Protein AF-A0A7C2FBC3-F1 (afdb_monomer)

Structure (mmCIF, N/CA/C/O backbone):
data_AF-A0A7C2FBC3-F1
#
_entry.id   AF-A0A7C2FBC3-F1
#
loop_
_atom_site.group_PDB
_atom_site.id
_atom_site.type_symbol
_atom_site.label_atom_id
_atom_site.label_alt_id
_atom_site.label_comp_id
_atom_site.label_asym_id
_atom_site.label_entity_id
_atom_site.label_seq_id
_atom_site.pdbx_PDB_ins_code
_atom_site.Cartn_x
_atom_site.Cartn_y
_atom_site.Cartn_z
_atom_site.occupancy
_atom_site.B_iso_or_equiv
_atom_site.auth_seq_id
_atom_site.auth_comp_id
_atom_site.auth_asym_id
_atom_site.auth_atom_id
_atom_site.pdbx_PDB_model_num
ATOM 1 N N . MET A 1 1 ? -33.059 -35.010 40.006 1.00 45.66 1 MET A N 1
ATOM 2 C CA . MET A 1 1 ? -32.446 -33.858 40.704 1.00 45.66 1 MET A CA 1
ATOM 3 C C . MET A 1 1 ? -31.627 -33.055 39.707 1.00 45.66 1 MET A C 1
ATOM 5 O O . MET A 1 1 ? -30.577 -33.524 39.312 1.00 45.66 1 MET A O 1
ATOM 9 N N . ASN A 1 2 ? -32.159 -31.925 39.235 1.00 52.06 2 ASN A N 1
ATOM 10 C CA . ASN A 1 2 ? -31.423 -30.750 38.743 1.00 52.06 2 ASN A CA 1
ATOM 11 C C . ASN A 1 2 ? -32.477 -29.772 38.224 1.00 52.06 2 ASN A C 1
ATOM 13 O O . ASN A 1 2 ? -32.883 -29.813 37.065 1.00 52.06 2 ASN A O 1
ATOM 17 N N . ARG A 1 3 ? -33.010 -28.943 39.128 1.00 59.97 3 ARG A N 1
ATOM 18 C CA . ARG A 1 3 ? -33.843 -27.816 38.713 1.00 59.97 3 ARG A CA 1
ATOM 19 C C 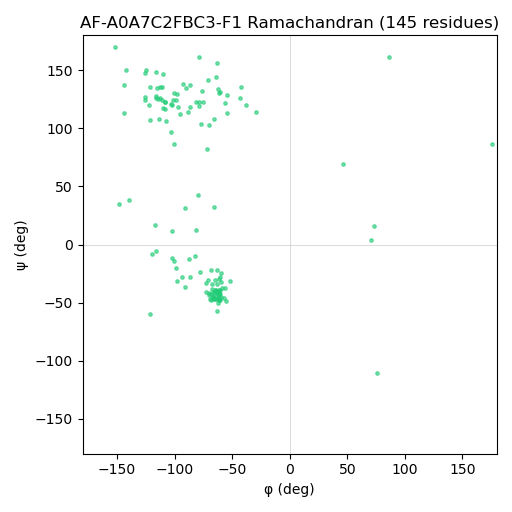. ARG A 1 3 ? -32.903 -26.821 38.052 1.00 59.97 3 ARG A C 1
ATOM 21 O O . ARG A 1 3 ? -32.133 -26.160 38.738 1.00 59.97 3 ARG A O 1
ATOM 28 N N . ILE A 1 4 ? -32.959 -26.814 36.724 1.00 61.62 4 ILE A N 1
ATOM 29 C CA . ILE A 1 4 ? -32.438 -25.798 35.811 1.00 61.62 4 ILE A CA 1
ATOM 30 C C . ILE A 1 4 ? -32.474 -24.452 36.542 1.00 61.62 4 ILE A C 1
ATOM 32 O O . ILE A 1 4 ? -33.548 -24.013 36.962 1.00 61.62 4 ILE A O 1
ATOM 36 N N . LEU A 1 5 ? -31.284 -23.901 36.805 1.00 63.84 5 LEU A N 1
ATOM 37 C CA . LEU A 1 5 ? -31.050 -22.660 37.546 1.00 63.84 5 LEU A CA 1
ATOM 38 C C . LEU A 1 5 ? -32.141 -21.646 37.193 1.00 63.84 5 LEU A C 1
ATOM 40 O O . LEU A 1 5 ? -32.315 -21.322 36.019 1.00 63.84 5 LEU A O 1
ATOM 44 N N . LYS A 1 6 ? -32.915 -21.184 38.186 1.00 69.75 6 LYS A N 1
ATOM 45 C CA . LYS A 1 6 ? -33.999 -20.223 37.948 1.00 69.75 6 LYS A CA 1
ATOM 46 C C . LYS A 1 6 ? -33.407 -19.017 37.216 1.00 69.75 6 LYS A C 1
ATOM 48 O O . LYS A 1 6 ? -32.626 -18.283 37.817 1.00 69.75 6 LYS A O 1
ATOM 53 N N . SER A 1 7 ? -33.789 -18.784 35.958 1.00 73.88 7 SER A N 1
ATOM 54 C CA . SER A 1 7 ? -33.216 -17.711 35.127 1.00 73.88 7 SER A CA 1
ATOM 55 C C . SER A 1 7 ? -33.248 -16.341 35.811 1.00 73.88 7 SER A C 1
ATOM 57 O O . SER A 1 7 ? -32.323 -15.558 35.640 1.00 73.88 7 SER A O 1
ATOM 59 N N . GLY A 1 8 ? -34.244 -16.075 36.666 1.00 82.25 8 GLY A N 1
ATOM 60 C CA . GLY A 1 8 ? -34.308 -14.847 37.466 1.00 82.25 8 GLY A CA 1
ATOM 61 C C . GLY A 1 8 ? -33.162 -14.672 38.476 1.00 82.25 8 GLY A C 1
ATOM 62 O O . GLY A 1 8 ? -32.707 -13.550 38.673 1.00 82.25 8 GLY A O 1
ATOM 63 N N . GLN A 1 9 ? -32.651 -15.755 39.074 1.00 86.25 9 GLN A N 1
ATOM 64 C CA . GLN A 1 9 ? -31.497 -15.701 39.986 1.00 86.25 9 GLN A CA 1
ATOM 65 C C . GLN A 1 9 ? -30.196 -15.443 39.222 1.00 86.25 9 GLN A C 1
ATOM 67 O O . GLN A 1 9 ? -29.370 -14.645 39.656 1.00 86.25 9 GLN A O 1
ATOM 72 N N . LEU A 1 10 ? -30.034 -16.074 38.056 1.00 88.56 10 LEU A N 1
ATOM 73 C CA . LEU A 1 10 ? -28.872 -15.855 37.196 1.00 88.56 10 LEU A CA 1
ATOM 74 C C . LEU A 1 10 ? -28.840 -14.414 36.660 1.00 88.56 10 LEU A C 1
ATOM 76 O O . LEU A 1 10 ? -27.799 -13.767 36.690 1.00 88.56 10 LEU A O 1
ATOM 80 N N . ILE A 1 11 ? -29.995 -13.880 36.249 1.00 90.50 11 ILE A N 1
ATOM 81 C CA . ILE A 1 11 ? -30.137 -12.482 35.816 1.00 90.50 11 ILE A CA 1
ATOM 82 C C . ILE A 1 11 ? -29.803 -11.513 36.957 1.00 90.50 11 ILE A C 1
ATOM 84 O O . ILE A 1 11 ? -29.095 -10.535 36.730 1.00 90.50 11 ILE A O 1
ATOM 88 N N . GLN A 1 12 ? -30.261 -11.783 38.185 1.00 91.38 12 GLN A N 1
ATOM 89 C CA . GLN A 1 12 ? -29.904 -10.965 39.352 1.00 91.38 12 GLN A CA 1
ATOM 90 C C . GLN A 1 12 ? -28.398 -10.973 39.628 1.00 91.38 12 GLN A C 1
ATOM 92 O O . GLN A 1 12 ? -27.843 -9.921 39.940 1.00 91.38 12 GLN A O 1
ATOM 97 N N . LEU A 1 13 ? -27.733 -12.120 39.468 1.00 91.94 13 LEU A N 1
ATOM 98 C CA . LEU A 1 13 ? -26.285 -12.233 39.638 1.00 91.94 13 LEU A CA 1
ATOM 99 C C . LEU A 1 13 ? -25.521 -11.442 38.563 1.00 91.94 13 LEU A C 1
ATOM 101 O O . LEU A 1 13 ? -24.620 -10.676 38.892 1.00 91.94 13 LEU A O 1
ATOM 105 N N . ILE A 1 14 ? -25.920 -11.568 37.294 1.00 93.06 14 ILE A N 1
ATOM 106 C CA . ILE A 1 14 ? -25.327 -10.815 36.176 1.00 93.06 14 ILE A CA 1
ATOM 107 C C . ILE A 1 14 ? -25.512 -9.308 36.383 1.00 93.06 14 ILE A C 1
ATOM 109 O O . ILE A 1 14 ? -24.574 -8.542 36.185 1.00 93.06 14 ILE A O 1
ATOM 113 N N . LEU A 1 15 ? -26.696 -8.873 36.826 1.00 92.25 15 LEU A N 1
ATOM 114 C CA . LEU A 1 15 ? -26.971 -7.466 37.129 1.00 92.25 15 LEU A CA 1
ATOM 115 C C . LEU A 1 15 ? -26.139 -6.944 38.303 1.00 92.25 15 LEU A C 1
ATOM 117 O O . LEU A 1 15 ? -25.666 -5.809 38.247 1.00 92.25 15 LEU A O 1
ATOM 121 N N . ALA A 1 16 ? -25.964 -7.745 39.357 1.00 93.69 16 ALA A N 1
ATOM 122 C CA . ALA A 1 16 ? -25.120 -7.381 40.490 1.00 93.69 16 ALA A CA 1
ATOM 123 C C . ALA A 1 16 ? -23.665 -7.189 40.041 1.00 93.69 16 ALA A C 1
ATOM 125 O O . ALA A 1 16 ? -23.079 -6.144 40.315 1.00 93.69 16 ALA A O 1
ATOM 126 N N . HIS A 1 17 ? -23.137 -8.135 39.261 1.00 90.56 17 HIS A N 1
ATOM 127 C CA . HIS A 1 17 ? -21.773 -8.074 38.749 1.00 90.56 17 HIS A CA 1
ATOM 128 C C . HIS A 1 17 ? -21.567 -6.930 37.744 1.00 90.56 17 HIS A C 1
ATOM 130 O O . HIS A 1 17 ? -20.585 -6.199 37.822 1.00 90.56 17 HIS A O 1
ATOM 136 N N . ALA A 1 18 ? -22.527 -6.688 36.845 1.00 89.81 18 ALA A N 1
ATOM 137 C CA . ALA A 1 18 ? -22.489 -5.545 35.932 1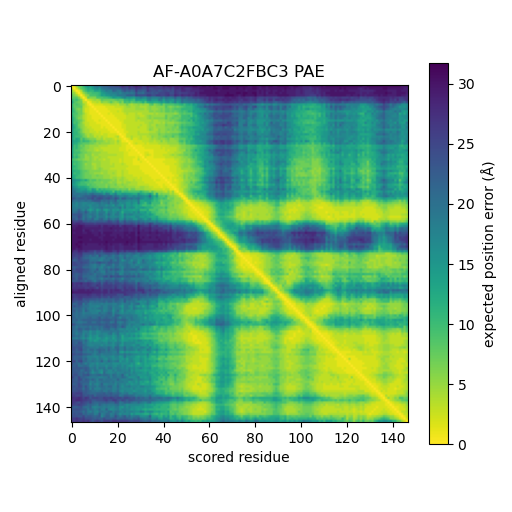.00 89.81 18 ALA A CA 1
ATOM 138 C C . ALA A 1 18 ? -22.471 -4.206 36.687 1.00 89.81 18 ALA A C 1
ATOM 140 O O . ALA A 1 18 ? -21.760 -3.278 36.307 1.00 89.81 18 ALA A O 1
ATOM 141 N N . ARG A 1 19 ? -23.225 -4.099 37.787 1.00 92.06 19 ARG A N 1
ATOM 142 C CA . ARG A 1 19 ? -23.243 -2.894 38.624 1.00 92.06 19 ARG A CA 1
ATOM 143 C C . ARG A 1 19 ? -21.943 -2.713 39.408 1.00 92.06 19 ARG A C 1
ATOM 145 O O . ARG A 1 19 ? -21.560 -1.577 39.664 1.00 92.06 19 ARG A O 1
ATOM 152 N N . GLU A 1 20 ? -21.278 -3.800 39.771 1.00 91.25 20 GLU A N 1
ATOM 153 C CA . GLU A 1 20 ? -19.949 -3.788 40.386 1.00 91.25 20 GLU A CA 1
ATOM 154 C C . GLU A 1 20 ? -18.884 -3.315 39.385 1.00 91.25 20 GLU A C 1
ATOM 156 O O . GLU A 1 20 ? -18.190 -2.338 39.656 1.00 91.25 20 GLU A O 1
ATOM 161 N N . LEU A 1 21 ? -18.886 -3.867 38.165 1.00 87.12 21 LEU A N 1
ATOM 162 C CA . LEU A 1 21 ? -18.046 -3.423 37.042 1.00 87.12 21 LEU A CA 1
ATOM 163 C C . LEU A 1 21 ? -18.238 -1.933 36.714 1.00 87.12 21 LEU A C 1
ATOM 165 O O . LEU A 1 21 ? -17.273 -1.234 36.417 1.00 87.12 21 LEU A O 1
ATOM 169 N N . MET A 1 22 ? -19.468 -1.412 36.807 1.00 88.69 22 MET A N 1
ATOM 170 C CA . MET A 1 22 ? -19.729 0.021 36.607 1.00 88.69 22 MET A CA 1
ATOM 171 C C . MET A 1 22 ? -19.151 0.923 37.706 1.00 88.69 22 MET A C 1
ATOM 173 O O . MET A 1 22 ? -18.959 2.115 37.468 1.00 88.69 22 MET A O 1
ATOM 177 N N . ARG A 1 23 ? -18.893 0.393 38.907 1.00 93.44 23 ARG A N 1
ATOM 178 C CA . ARG A 1 23 ? -18.287 1.145 40.022 1.00 93.44 23 ARG A CA 1
ATOM 179 C C . ARG A 1 23 ? -16.764 1.108 39.992 1.00 93.44 23 ARG A C 1
ATOM 181 O O . ARG A 1 23 ? -16.143 1.905 40.689 1.00 93.44 23 ARG A O 1
ATOM 188 N N . GLU A 1 24 ? -16.182 0.235 39.178 1.00 92.31 24 GLU A N 1
ATOM 189 C CA . GLU A 1 24 ? -14.750 0.154 38.918 1.00 92.31 24 GLU A CA 1
ATOM 190 C C . GLU A 1 24 ? -14.419 0.839 37.581 1.00 92.31 24 GLU A C 1
ATOM 192 O O . GLU A 1 24 ? -14.338 0.188 36.534 1.00 92.31 24 GLU A O 1
ATOM 197 N N . PRO A 1 25 ? -14.195 2.167 37.572 1.00 86.56 25 PRO A N 1
ATOM 198 C CA . PRO A 1 25 ? -13.999 2.917 36.330 1.00 86.56 25 PRO A CA 1
ATOM 199 C C . PRO A 1 25 ? -12.796 2.426 35.509 1.00 86.56 25 PRO A C 1
ATOM 201 O O . PRO A 1 25 ? -12.780 2.585 34.289 1.00 86.56 25 PRO A O 1
ATOM 204 N N . GLY A 1 26 ? -11.806 1.792 36.150 1.00 94.00 26 GLY A N 1
ATOM 205 C CA . GLY A 1 26 ? -10.640 1.220 35.477 1.00 94.00 26 GLY A CA 1
ATOM 206 C C . GLY A 1 26 ? -10.985 0.073 34.524 1.00 94.00 26 GLY A C 1
ATOM 207 O O . GLY A 1 26 ? -10.431 0.016 33.429 1.00 94.00 26 GLY A O 1
ATOM 208 N N . VAL A 1 27 ? -11.926 -0.804 34.888 1.00 92.81 27 VAL A N 1
ATOM 209 C CA . VAL A 1 27 ? -12.310 -1.944 34.039 1.00 92.81 27 VAL A CA 1
ATOM 210 C C . VAL A 1 27 ? -13.066 -1.464 32.803 1.00 92.81 27 VAL A C 1
ATOM 212 O O . VAL A 1 27 ? -12.787 -1.914 31.694 1.00 92.81 27 VAL A O 1
ATOM 215 N N . LEU A 1 28 ? -13.967 -0.491 32.967 1.00 92.31 28 LEU A N 1
ATOM 216 C CA . LEU A 1 28 ? -14.655 0.155 31.846 1.00 92.31 28 LEU A CA 1
ATOM 217 C C . LEU A 1 28 ? -13.673 0.864 30.905 1.00 92.31 28 LEU A C 1
ATOM 219 O O . LEU A 1 28 ? -13.797 0.764 29.682 1.00 92.31 28 LEU A O 1
ATOM 223 N N . PHE A 1 29 ? -12.682 1.557 31.469 1.00 94.62 29 PHE A N 1
ATOM 224 C CA . PHE A 1 29 ? -11.663 2.236 30.682 1.00 94.62 29 PHE A CA 1
ATOM 225 C C . PHE A 1 29 ? -10.825 1.249 29.864 1.00 94.62 29 PHE A C 1
ATOM 227 O O . PHE A 1 29 ? -10.790 1.348 28.639 1.00 94.62 29 PHE A O 1
ATOM 234 N N . TRP A 1 30 ? -10.191 0.274 30.519 1.00 95.62 30 TRP A N 1
ATOM 235 C CA . TRP A 1 30 ? -9.286 -0.662 29.852 1.00 95.62 30 TRP A CA 1
ATOM 236 C C . TRP A 1 30 ? -10.010 -1.685 28.970 1.00 95.62 30 TRP A C 1
ATOM 238 O O . TRP A 1 30 ? -9.473 -2.080 27.940 1.00 95.62 30 TRP A O 1
ATOM 248 N N . GLY A 1 31 ? -11.221 -2.106 29.344 1.00 93.56 31 GLY A N 1
ATOM 249 C CA . GLY A 1 31 ? -11.971 -3.144 28.633 1.00 93.56 31 GLY A CA 1
ATOM 250 C C . GLY A 1 31 ? -12.818 -2.641 27.463 1.00 93.56 31 GLY A C 1
ATOM 251 O O . GLY A 1 31 ? -13.049 -3.396 26.524 1.00 93.56 31 GLY A O 1
ATOM 252 N N . ILE A 1 32 ? -13.285 -1.387 27.499 1.00 93.00 32 ILE A N 1
ATOM 253 C CA . ILE A 1 32 ? -14.206 -0.849 26.483 1.00 93.00 32 ILE A CA 1
ATOM 254 C C . ILE A 1 32 ? -13.608 0.380 25.804 1.00 93.00 32 ILE A C 1
ATOM 256 O O . ILE A 1 32 ? -13.411 0.386 24.590 1.00 93.00 32 ILE A O 1
ATOM 260 N N . ILE A 1 33 ? -13.303 1.423 26.578 1.00 96.38 33 ILE A N 1
ATOM 261 C CA . ILE A 1 33 ? -12.930 2.731 26.021 1.00 96.38 33 ILE A CA 1
ATOM 262 C C . ILE A 1 33 ? -11.591 2.649 25.284 1.00 96.38 33 ILE A C 1
ATOM 264 O O . ILE A 1 33 ? -11.475 3.130 24.159 1.00 96.38 33 ILE A O 1
ATOM 268 N N . PHE A 1 34 ? -10.590 2.012 25.889 1.00 96.31 34 PHE A N 1
ATOM 269 C CA . PHE A 1 34 ? -9.258 1.899 25.310 1.00 96.31 34 PHE A CA 1
ATOM 270 C C . PHE A 1 34 ? -9.249 1.128 23.975 1.00 96.31 34 PHE A C 1
ATOM 272 O O . PHE A 1 34 ? -8.740 1.679 23.000 1.00 96.31 34 PHE A O 1
ATOM 279 N N . PRO A 1 35 ? -9.853 -0.073 23.851 1.00 96.81 35 PRO A N 1
ATOM 280 C CA . PRO A 1 35 ? -9.951 -0.765 22.566 1.00 96.81 35 PRO A CA 1
ATOM 281 C C . PRO A 1 35 ? -10.678 0.039 21.484 1.00 96.81 35 PRO A C 1
ATOM 283 O O . PRO A 1 35 ? -10.256 0.015 20.331 1.00 96.81 35 PRO A O 1
ATOM 286 N N . ILE A 1 36 ? -11.730 0.788 21.840 1.00 97.31 36 ILE A N 1
ATOM 287 C CA . ILE A 1 36 ? -12.446 1.661 20.895 1.00 97.31 36 ILE A CA 1
ATOM 288 C C . ILE A 1 36 ? -11.532 2.788 20.409 1.00 97.31 36 ILE A C 1
ATOM 290 O O . ILE A 1 36 ? -11.440 3.028 19.207 1.00 97.31 36 ILE A O 1
ATOM 294 N N . LEU A 1 37 ? -10.827 3.460 21.323 1.00 97.56 37 LEU A N 1
ATOM 295 C CA . LEU A 1 37 ? -9.869 4.509 20.971 1.00 97.56 37 LEU A CA 1
ATOM 296 C C . LEU A 1 37 ? -8.716 3.963 20.125 1.00 97.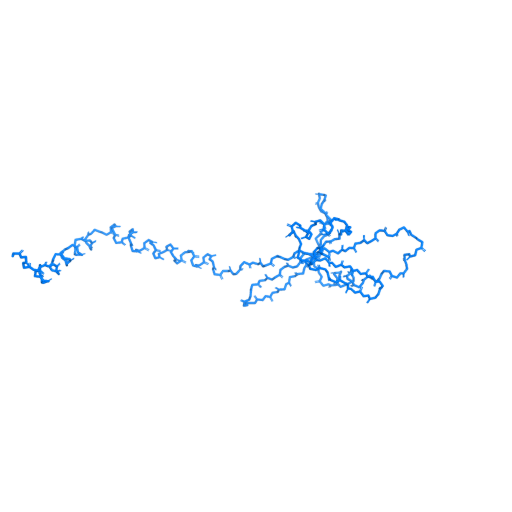56 37 LEU A C 1
ATOM 298 O O . LEU A 1 37 ? -8.331 4.604 19.152 1.00 97.56 37 LEU A O 1
ATOM 302 N N . MET A 1 38 ? -8.202 2.774 20.447 1.00 96.50 38 MET A N 1
ATOM 303 C CA . MET A 1 38 ? -7.182 2.094 19.649 1.00 96.50 38 MET A CA 1
ATOM 304 C C . MET A 1 38 ? -7.688 1.779 18.243 1.00 96.50 38 MET A C 1
ATOM 306 O O . MET A 1 38 ? -7.008 2.097 17.271 1.00 96.50 38 MET A O 1
ATOM 310 N N . ALA A 1 39 ? -8.888 1.208 18.116 1.00 96.06 39 ALA A N 1
ATOM 311 C CA . ALA A 1 39 ? -9.499 0.914 16.823 1.00 96.06 39 ALA A CA 1
ATOM 312 C C . ALA A 1 39 ? -9.725 2.187 15.993 1.00 96.06 39 ALA A C 1
ATOM 314 O O . ALA A 1 39 ? -9.438 2.192 14.799 1.00 96.06 39 ALA A O 1
ATOM 315 N N . LEU A 1 40 ? -10.173 3.281 16.619 1.00 95.75 40 LEU A N 1
ATOM 316 C CA . LEU A 1 40 ? -10.306 4.581 15.959 1.00 95.75 40 LEU A CA 1
ATOM 317 C C . LEU A 1 40 ? -8.946 5.153 15.545 1.00 95.75 40 LEU A C 1
ATOM 319 O O . LEU A 1 40 ? -8.805 5.608 14.414 1.00 95.75 40 LEU A O 1
ATOM 323 N N . GLY A 1 41 ? -7.938 5.099 16.418 1.00 94.50 41 GLY A N 1
ATOM 324 C CA . GLY A 1 41 ? -6.586 5.577 16.126 1.00 94.50 41 GLY A CA 1
ATOM 325 C C . GLY A 1 41 ? -5.942 4.826 14.959 1.00 94.50 41 GLY A C 1
ATOM 326 O O . GLY A 1 41 ? -5.434 5.452 14.031 1.00 94.50 41 GLY A O 1
ATOM 327 N N . LEU A 1 42 ? -6.034 3.493 14.958 1.00 92.88 42 LEU A N 1
ATOM 328 C CA . LEU A 1 42 ? -5.605 2.640 13.845 1.00 92.88 42 LEU A CA 1
ATOM 329 C C . LEU A 1 42 ? -6.416 2.924 12.578 1.00 92.88 42 LEU A C 1
ATOM 331 O O . LEU A 1 42 ? -5.842 3.065 11.503 1.00 92.88 42 LEU A O 1
ATOM 335 N N . GLY A 1 43 ? -7.738 3.059 12.703 1.00 90.81 43 GLY A N 1
ATOM 336 C CA . GLY A 1 43 ? -8.621 3.398 11.591 1.00 90.81 43 GLY A CA 1
ATOM 337 C C . GLY A 1 43 ? -8.191 4.690 10.904 1.00 90.81 43 GLY A C 1
ATOM 338 O O . GLY A 1 43 ? -8.011 4.693 9.692 1.00 90.81 43 GLY A O 1
ATOM 339 N N . VAL A 1 44 ? -7.937 5.751 11.680 1.00 89.06 44 VAL A N 1
ATOM 340 C CA . VAL A 1 44 ? -7.409 7.032 11.181 1.00 89.06 44 VAL A CA 1
ATOM 341 C C . VAL A 1 44 ? -6.033 6.850 10.536 1.00 89.06 44 VAL A C 1
ATOM 343 O O . VAL A 1 44 ? -5.814 7.354 9.432 1.00 89.06 44 VAL A O 1
ATOM 346 N N . ALA A 1 45 ? -5.131 6.095 11.172 1.00 85.56 45 ALA A N 1
ATOM 347 C CA . ALA A 1 45 ? -3.785 5.834 10.658 1.00 85.56 45 ALA A CA 1
ATOM 348 C C . ALA A 1 45 ? -3.778 5.105 9.301 1.00 85.56 45 ALA A C 1
ATOM 350 O O . ALA A 1 45 ? -2.886 5.343 8.491 1.00 85.56 45 ALA A O 1
ATOM 351 N N . PHE A 1 46 ? -4.790 4.281 9.016 1.00 82.06 46 PHE A N 1
ATOM 352 C CA . PHE A 1 46 ? -4.931 3.546 7.754 1.00 82.06 46 PHE A CA 1
ATOM 353 C C . PHE A 1 46 ? -5.954 4.151 6.777 1.00 82.06 46 PHE A C 1
ATOM 355 O O . PHE A 1 46 ? -6.290 3.523 5.775 1.00 82.06 46 PHE A O 1
ATOM 362 N N . THR A 1 47 ? -6.444 5.375 7.015 1.00 74.69 47 THR A N 1
ATOM 363 C CA . THR A 1 47 ? -7.338 6.063 6.056 1.00 74.69 47 THR A CA 1
ATOM 364 C C . THR A 1 47 ? -6.654 6.392 4.733 1.00 74.69 47 THR A C 1
ATOM 366 O O . THR A 1 47 ? -7.308 6.438 3.691 1.00 74.69 47 THR A O 1
ATOM 369 N N . LYS A 1 48 ? -5.339 6.632 4.759 1.00 68.12 48 LYS A N 1
ATOM 370 C CA . LYS A 1 48 ? -4.563 6.915 3.554 1.00 68.12 48 LYS A CA 1
ATOM 371 C C . LYS A 1 48 ? -4.268 5.605 2.835 1.00 68.12 48 LYS A C 1
ATOM 373 O O . LYS A 1 48 ? -3.614 4.724 3.390 1.00 68.12 48 LYS A O 1
ATOM 378 N N . LYS A 1 49 ? -4.741 5.486 1.592 1.00 70.88 49 LYS A N 1
ATOM 379 C CA . LYS A 1 49 ? -4.325 4.393 0.709 1.00 70.88 49 LYS A CA 1
ATOM 380 C C . LYS A 1 49 ? -2.819 4.490 0.494 1.00 70.88 49 LYS A C 1
ATOM 382 O O . LYS A 1 49 ? -2.316 5.575 0.220 1.00 70.88 49 LYS A O 1
ATOM 387 N N . ALA A 1 50 ? -2.122 3.371 0.667 1.00 70.31 50 ALA A N 1
ATOM 388 C CA . ALA A 1 50 ? -0.698 3.298 0.388 1.00 70.31 50 ALA A CA 1
ATOM 389 C C . ALA A 1 50 ? -0.458 3.574 -1.101 1.00 70.31 50 ALA A C 1
ATOM 391 O O . ALA A 1 50 ? -1.163 3.023 -1.951 1.00 70.31 50 ALA A O 1
ATOM 392 N N . ASP A 1 51 ? 0.524 4.422 -1.401 1.00 79.44 51 ASP A N 1
ATOM 393 C CA . ASP A 1 51 ? 0.933 4.682 -2.776 1.00 79.44 51 ASP A CA 1
ATOM 394 C C . ASP A 1 51 ? 1.443 3.379 -3.401 1.00 79.44 51 ASP A C 1
ATOM 396 O O . ASP A 1 51 ? 2.252 2.654 -2.814 1.00 79.44 51 ASP A O 1
ATOM 400 N N . THR A 1 52 ? 0.947 3.057 -4.592 1.00 83.31 52 THR A N 1
ATOM 401 C CA . THR A 1 52 ? 1.356 1.854 -5.317 1.00 83.31 52 THR A CA 1
ATOM 402 C C . THR A 1 52 ? 2.600 2.169 -6.129 1.00 83.31 52 THR A C 1
ATOM 404 O O . THR A 1 52 ? 2.564 3.024 -7.010 1.00 83.31 52 THR A O 1
ATOM 407 N N . ILE A 1 53 ? 3.702 1.482 -5.838 1.00 86.81 53 ILE A N 1
ATOM 408 C CA . ILE A 1 53 ? 4.977 1.669 -6.533 1.00 86.81 53 ILE A CA 1
ATOM 409 C C . ILE A 1 53 ? 5.137 0.573 -7.585 1.00 86.81 53 ILE A C 1
ATOM 411 O O . ILE A 1 53 ? 5.081 -0.611 -7.258 1.00 86.81 53 ILE A O 1
ATOM 415 N N . ILE A 1 54 ? 5.355 0.968 -8.838 1.00 88.25 54 ILE A N 1
ATOM 416 C CA . ILE A 1 54 ? 5.556 0.059 -9.969 1.00 88.25 54 ILE A CA 1
ATOM 417 C C . ILE A 1 54 ? 6.912 0.371 -10.600 1.00 88.25 54 ILE A C 1
ATOM 419 O O . ILE A 1 54 ? 7.142 1.483 -11.072 1.00 88.25 54 ILE A O 1
ATOM 423 N N . ASN A 1 55 ? 7.802 -0.621 -10.620 1.00 89.81 55 ASN A N 1
ATOM 424 C CA . ASN A 1 55 ? 9.123 -0.505 -11.234 1.00 89.81 55 ASN A CA 1
ATOM 425 C C . ASN A 1 55 ? 9.103 -1.099 -12.645 1.00 89.81 55 ASN A C 1
ATOM 427 O O . ASN A 1 55 ? 8.663 -2.237 -12.845 1.00 89.81 55 ASN A O 1
ATOM 431 N N . ILE A 1 56 ? 9.605 -0.330 -13.605 1.00 89.94 56 ILE A N 1
ATOM 432 C CA . ILE A 1 56 ? 9.618 -0.640 -15.030 1.00 89.94 56 ILE A CA 1
ATOM 433 C C . ILE A 1 56 ? 11.055 -0.524 -15.535 1.00 89.94 56 ILE A C 1
ATOM 435 O O . ILE A 1 56 ? 11.700 0.515 -15.391 1.00 89.94 56 ILE A O 1
ATOM 439 N N . ALA A 1 57 ? 11.553 -1.594 -16.144 1.00 89.38 57 ALA A N 1
ATOM 440 C CA . ALA A 1 57 ? 12.861 -1.595 -16.783 1.00 89.38 57 ALA A CA 1
ATOM 441 C C . ALA A 1 57 ? 12.736 -1.230 -18.264 1.00 89.38 57 ALA A C 1
ATOM 443 O O . ALA A 1 57 ? 11.851 -1.735 -18.955 1.00 89.38 57 ALA A O 1
ATOM 444 N N . ILE A 1 58 ? 13.645 -0.394 -18.759 1.00 88.38 58 ILE A N 1
ATOM 445 C CA . ILE A 1 58 ? 13.779 -0.064 -20.181 1.00 88.38 58 ILE A CA 1
ATOM 446 C C . ILE A 1 58 ? 15.097 -0.645 -20.666 1.00 88.38 58 ILE A C 1
ATOM 448 O O . ILE A 1 58 ? 16.149 -0.374 -20.086 1.00 88.38 58 ILE A O 1
ATOM 452 N N . ILE A 1 59 ? 15.046 -1.447 -21.723 1.00 87.31 59 ILE A N 1
ATOM 453 C CA . ILE A 1 59 ? 16.252 -2.042 -22.284 1.00 87.31 59 ILE A CA 1
ATOM 454 C C . ILE A 1 59 ? 16.977 -1.012 -23.126 1.00 87.31 59 ILE A C 1
ATOM 456 O O . ILE A 1 59 ? 16.445 -0.508 -24.113 1.00 87.31 59 ILE A O 1
ATOM 460 N N . GLN A 1 60 ? 18.229 -0.762 -22.767 1.00 76.75 60 GLN A N 1
ATOM 461 C CA . GLN A 1 60 ? 19.154 -0.050 -23.627 1.00 76.75 60 GLN A CA 1
ATOM 462 C C . GLN A 1 60 ? 20.098 -1.076 -24.256 1.00 76.75 60 GLN A C 1
ATOM 464 O O . GLN A 1 60 ? 21.074 -1.508 -23.645 1.00 76.75 60 GLN A O 1
ATOM 469 N N . GLU A 1 61 ? 19.792 -1.514 -25.481 1.00 65.62 61 GLU A N 1
ATOM 470 C CA . GLU A 1 61 ? 20.748 -2.315 -26.247 1.00 65.62 61 GLU A CA 1
ATOM 471 C C . GLU A 1 61 ? 21.966 -1.442 -26.575 1.00 65.62 61 GLU A C 1
ATOM 473 O O . GLU A 1 61 ? 21.902 -0.555 -27.430 1.00 65.62 61 GLU A O 1
ATOM 478 N N . ILE A 1 62 ? 23.097 -1.709 -25.921 1.00 56.78 62 ILE A N 1
ATOM 479 C CA . ILE A 1 62 ? 24.396 -1.154 -26.310 1.00 56.78 62 ILE A CA 1
ATOM 480 C C . ILE A 1 62 ? 24.813 -1.855 -27.610 1.00 56.78 62 ILE A C 1
ATOM 482 O O . ILE A 1 62 ? 25.540 -2.847 -27.608 1.00 56.78 62 ILE A O 1
ATOM 486 N N . LYS A 1 63 ? 24.301 -1.383 -28.750 1.00 52.66 63 LYS A N 1
ATOM 487 C CA . LYS A 1 63 ? 24.760 -1.826 -30.069 1.00 52.66 63 LYS A CA 1
ATOM 488 C C . LYS A 1 63 ? 25.935 -0.959 -30.504 1.00 52.66 63 LYS A C 1
ATOM 490 O O . LYS A 1 63 ? 25.769 0.230 -30.763 1.00 52.66 63 LYS A O 1
ATOM 495 N N . ASN A 1 64 ? 27.107 -1.588 -30.609 1.00 50.84 64 ASN A N 1
ATOM 496 C CA . ASN A 1 64 ? 28.315 -1.020 -31.206 1.00 50.84 64 ASN A CA 1
ATOM 497 C C . ASN A 1 64 ? 27.990 -0.250 -32.504 1.00 50.84 64 ASN A C 1
ATOM 499 O O . ASN A 1 64 ? 27.215 -0.709 -33.347 1.00 50.84 64 ASN A O 1
ATOM 503 N N . GLU A 1 65 ? 28.600 0.925 -32.628 1.00 52.47 65 GLU A N 1
ATOM 504 C CA . GLU A 1 65 ? 28.199 2.119 -33.388 1.00 52.47 65 GLU A CA 1
ATOM 505 C C . GLU A 1 65 ? 28.146 2.026 -34.929 1.00 52.47 65 GLU A C 1
ATOM 507 O O . GLU A 1 65 ? 28.392 3.017 -35.607 1.00 52.47 65 GLU A O 1
ATOM 512 N N . ILE A 1 66 ? 27.814 0.889 -35.542 1.00 53.38 66 ILE A N 1
ATOM 513 C CA . ILE A 1 66 ? 27.800 0.806 -37.019 1.00 53.38 66 ILE A CA 1
ATOM 514 C C . ILE A 1 66 ? 26.383 0.918 -37.607 1.00 53.38 66 ILE A C 1
ATOM 516 O O . ILE A 1 66 ? 26.232 1.233 -38.780 1.00 53.38 66 ILE A O 1
ATOM 520 N N . ASN A 1 67 ? 25.321 0.792 -36.799 1.00 47.25 67 ASN A N 1
ATOM 521 C CA . ASN A 1 67 ? 23.933 1.008 -37.250 1.00 47.25 67 ASN A CA 1
ATOM 522 C C . ASN A 1 67 ? 23.076 1.765 -36.215 1.00 47.25 67 ASN A C 1
ATOM 524 O O . ASN A 1 67 ? 21.896 1.474 -36.026 1.00 47.25 67 ASN A O 1
ATOM 528 N N . ALA A 1 68 ? 23.661 2.747 -35.5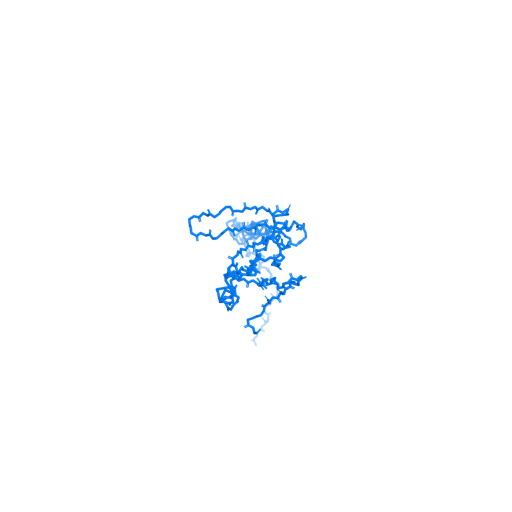26 1.00 50.03 68 ALA A N 1
ATOM 529 C CA . ALA A 1 68 ? 23.012 3.532 -34.470 1.00 50.03 68 ALA A CA 1
ATOM 530 C C . ALA A 1 68 ? 22.098 4.660 -35.006 1.00 50.03 68 ALA A C 1
ATOM 532 O O . ALA A 1 68 ? 22.140 5.781 -34.512 1.00 50.03 68 ALA A O 1
ATOM 533 N N . SER A 1 69 ? 21.295 4.408 -36.048 1.00 47.69 69 SER A N 1
ATOM 534 C CA . SER A 1 69 ? 20.516 5.478 -36.706 1.00 47.69 69 SER A CA 1
ATOM 535 C C . SER A 1 69 ? 18.990 5.342 -36.611 1.00 47.69 69 SER A C 1
ATOM 537 O O . SER A 1 69 ? 18.290 6.273 -36.999 1.00 47.69 69 SER A O 1
ATOM 539 N N . ARG A 1 70 ? 18.431 4.254 -36.061 1.00 48.66 70 ARG A N 1
ATOM 540 C CA . ARG A 1 70 ? 16.964 4.108 -35.907 1.00 48.66 70 ARG A CA 1
ATOM 541 C C . ARG A 1 70 ? 16.519 3.297 -34.682 1.00 48.66 70 ARG A C 1
ATOM 543 O O . ARG A 1 70 ? 15.515 2.599 -34.760 1.00 48.66 70 ARG A O 1
ATOM 550 N N . ASN A 1 71 ? 17.224 3.378 -33.552 1.00 53.00 71 ASN A N 1
ATOM 551 C CA . ASN A 1 71 ? 16.544 3.066 -32.292 1.00 53.00 71 ASN A CA 1
ATOM 552 C C . ASN A 1 71 ? 15.701 4.291 -31.967 1.00 53.00 71 ASN A C 1
ATOM 554 O O . ASN A 1 71 ? 16.225 5.361 -31.657 1.00 53.00 71 ASN A O 1
ATOM 558 N N . SER A 1 72 ? 14.404 4.148 -32.209 1.00 54.72 72 SER A N 1
ATOM 559 C CA . SER A 1 72 ? 13.379 5.091 -31.808 1.00 54.72 72 SER A CA 1
ATOM 560 C C . SER A 1 72 ? 13.671 5.541 -30.375 1.00 54.72 72 SER A C 1
ATOM 562 O O . SER A 1 72 ? 13.965 4.756 -29.486 1.00 54.72 72 SER A O 1
ATOM 564 N N . GLN A 1 73 ? 13.746 6.852 -30.177 1.00 68.94 73 GLN A N 1
ATOM 565 C CA . GLN A 1 73 ? 13.874 7.448 -28.849 1.00 68.94 73 GLN A CA 1
ATOM 566 C C . GLN A 1 73 ? 12.470 7.740 -28.312 1.00 68.94 73 GLN A C 1
ATOM 568 O O . GLN A 1 73 ? 12.273 8.761 -27.657 1.00 68.94 73 GLN A O 1
ATOM 573 N N . LEU A 1 74 ? 11.454 6.941 -28.665 1.00 74.44 74 LEU A N 1
ATOM 574 C CA . LEU A 1 74 ? 10.063 7.294 -28.377 1.00 74.44 74 LEU A CA 1
ATOM 575 C C . LEU A 1 74 ? 9.824 7.221 -26.877 1.00 74.44 74 LEU A C 1
ATOM 577 O O . LEU A 1 74 ? 9.317 8.182 -26.295 1.00 74.44 74 LEU A O 1
ATOM 581 N N . VAL A 1 75 ? 10.277 6.137 -26.242 1.00 77.75 75 VAL A N 1
ATOM 582 C CA . VAL A 1 75 ? 10.171 5.965 -24.790 1.00 77.75 75 VAL A CA 1
ATOM 583 C C . VAL A 1 75 ? 10.937 7.075 -24.072 1.00 77.75 75 VAL A C 1
ATOM 585 O O . VAL A 1 75 ? 10.383 7.763 -23.214 1.00 77.75 75 VAL A O 1
ATOM 588 N N . LYS A 1 76 ? 12.179 7.341 -24.489 1.00 79.31 76 LYS A N 1
ATOM 589 C CA . LYS A 1 76 ? 13.015 8.390 -23.893 1.00 79.31 76 LYS A CA 1
ATOM 590 C C . LYS A 1 76 ? 12.416 9.792 -24.058 1.00 79.31 76 LYS A C 1
ATOM 592 O O . LYS A 1 76 ? 12.387 10.558 -23.100 1.00 79.31 76 LYS A O 1
ATOM 597 N N . ASN A 1 77 ? 11.873 10.118 -25.230 1.00 81.81 77 ASN A N 1
ATOM 598 C CA . ASN A 1 77 ? 11.229 11.406 -25.490 1.00 81.81 77 ASN A CA 1
ATOM 599 C C . ASN A 1 77 ? 9.934 11.586 -24.689 1.00 81.81 77 ASN A C 1
ATOM 601 O O . ASN A 1 77 ? 9.609 12.709 -24.307 1.00 81.81 77 ASN A O 1
ATOM 605 N N . LEU A 1 78 ? 9.175 10.512 -24.449 1.00 81.25 78 LEU A N 1
ATOM 606 C CA . LEU A 1 78 ? 7.997 10.571 -23.584 1.00 81.25 78 LEU A CA 1
ATOM 607 C C . LEU A 1 78 ? 8.383 10.805 -22.125 1.00 81.25 78 LEU A C 1
ATOM 609 O O . LEU A 1 78 ? 7.746 11.630 -21.467 1.00 81.25 78 LEU A O 1
ATOM 613 N N . LEU A 1 79 ? 9.427 10.128 -21.646 1.00 83.25 79 LEU A N 1
ATOM 614 C CA . LEU A 1 79 ? 9.938 10.285 -20.286 1.00 83.25 79 LEU A CA 1
ATOM 615 C C . LEU A 1 79 ? 10.512 11.682 -20.066 1.00 83.25 79 LEU A C 1
ATOM 617 O O . LEU A 1 79 ? 10.132 12.349 -19.113 1.00 83.25 79 LEU A O 1
ATOM 621 N N . ASP A 1 80 ? 11.337 12.176 -20.988 1.00 82.31 80 ASP A N 1
ATOM 622 C CA . ASP A 1 80 ? 11.917 13.518 -20.893 1.00 82.31 80 ASP A CA 1
ATOM 623 C C . ASP A 1 80 ? 10.829 14.627 -20.940 1.00 82.31 80 ASP A C 1
ATOM 625 O O . ASP A 1 80 ? 11.062 15.733 -20.457 1.00 82.31 80 ASP A O 1
ATOM 629 N N . LYS A 1 81 ? 9.630 14.349 -21.485 1.00 82.69 81 LYS A N 1
ATOM 630 C CA . LYS A 1 81 ? 8.495 15.296 -21.529 1.00 82.69 81 LYS A CA 1
ATOM 631 C C . LYS A 1 81 ? 7.545 15.217 -20.335 1.00 82.69 81 LYS A C 1
ATOM 633 O O . LYS A 1 81 ? 6.981 16.241 -19.964 1.00 82.69 81 LYS A O 1
ATOM 638 N N . ASN A 1 82 ? 7.295 14.020 -19.805 1.00 82.56 82 ASN A N 1
ATOM 639 C CA . ASN A 1 82 ? 6.199 13.774 -18.856 1.00 82.56 82 ASN A CA 1
ATOM 640 C C . ASN A 1 82 ? 6.663 13.257 -17.490 1.00 82.56 82 ASN A C 1
ATOM 642 O O . ASN A 1 82 ? 5.833 13.122 -16.593 1.00 82.56 82 ASN A O 1
ATOM 646 N N . ALA A 1 83 ? 7.944 12.923 -17.327 1.00 83.00 83 ALA A N 1
ATOM 647 C CA . ALA A 1 83 ? 8.465 12.355 -16.093 1.00 83.00 83 ALA A CA 1
ATOM 648 C C . ALA A 1 83 ? 9.371 13.338 -15.345 1.00 83.00 83 ALA A C 1
ATOM 650 O O . ALA A 1 83 ? 10.127 14.109 -15.937 1.00 83.00 83 ALA A O 1
ATOM 651 N N . GLU A 1 84 ? 9.343 13.250 -14.019 1.00 82.62 84 GLU A N 1
ATOM 652 C CA . GLU A 1 84 ? 10.343 13.873 -13.160 1.00 82.62 84 GLU A CA 1
ATOM 653 C C . GLU A 1 84 ? 11.628 13.041 -13.226 1.00 82.62 84 GLU A C 1
ATOM 655 O O . GLU A 1 84 ? 11.630 11.841 -12.938 1.00 82.62 84 GLU A O 1
ATOM 660 N N . THR A 1 85 ? 12.738 13.663 -13.619 1.00 77.44 85 THR A N 1
ATOM 661 C CA . THR A 1 85 ? 14.037 12.986 -13.653 1.00 77.44 85 THR A CA 1
ATOM 662 C C . THR A 1 85 ? 14.662 12.976 -12.266 1.00 77.44 85 THR A C 1
ATOM 664 O O . THR A 1 85 ? 14.929 14.038 -11.702 1.00 77.44 85 THR A O 1
ATOM 667 N N . ILE A 1 86 ? 14.966 11.790 -11.748 1.00 77.88 86 ILE A N 1
ATOM 668 C CA . ILE A 1 86 ? 15.750 11.617 -10.528 1.00 77.88 86 ILE A CA 1
ATOM 669 C C . ILE A 1 86 ? 17.206 11.399 -10.965 1.00 77.88 86 ILE A C 1
ATOM 671 O O . ILE A 1 86 ? 17.502 10.403 -11.639 1.00 77.88 86 ILE A O 1
ATOM 675 N N . PRO A 1 87 ? 18.118 12.346 -10.671 1.00 73.25 87 PRO A N 1
ATOM 676 C CA . PRO A 1 87 ? 19.508 12.228 -11.084 1.00 73.25 87 PRO A CA 1
ATOM 677 C C . PRO A 1 87 ? 20.164 11.021 -10.409 1.00 73.25 87 PRO A C 1
ATOM 679 O O . PRO A 1 87 ? 19.884 10.717 -9.251 1.00 73.25 87 PRO A O 1
ATOM 682 N N . ALA A 1 88 ? 21.058 10.355 -11.141 1.00 70.56 88 ALA A N 1
ATOM 683 C CA . ALA A 1 88 ? 21.858 9.252 -10.623 1.00 70.56 88 ALA A CA 1
ATOM 684 C C . ALA A 1 88 ? 22.644 9.711 -9.383 1.00 70.56 88 ALA A C 1
ATOM 686 O O . ALA A 1 88 ? 23.418 10.670 -9.452 1.00 70.56 88 ALA A O 1
ATOM 687 N N . HIS A 1 89 ? 22.440 9.043 -8.249 1.00 60.47 89 HIS A N 1
ATOM 688 C CA . HIS A 1 89 ? 23.156 9.319 -7.007 1.00 60.47 89 HIS A CA 1
ATOM 689 C C . HIS A 1 89 ? 23.803 8.031 -6.504 1.00 60.47 89 HIS A C 1
ATOM 691 O O . HIS A 1 89 ? 23.121 7.021 -6.360 1.00 60.47 89 HIS A O 1
ATOM 697 N N . ASN A 1 90 ? 25.114 8.087 -6.245 1.00 54.47 90 ASN A N 1
ATOM 698 C CA . ASN A 1 90 ? 25.896 7.041 -5.580 1.00 54.47 90 ASN A CA 1
ATOM 699 C C . ASN A 1 90 ? 25.618 5.618 -6.130 1.00 54.47 90 ASN A C 1
ATOM 701 O O . ASN A 1 90 ? 25.000 4.799 -5.453 1.00 54.47 90 ASN A O 1
ATOM 705 N N . ASP A 1 91 ? 26.042 5.360 -7.375 1.00 60.62 91 ASP A N 1
ATOM 706 C CA . ASP A 1 91 ? 25.920 4.076 -8.105 1.00 60.62 91 ASP A CA 1
ATOM 707 C C . ASP A 1 91 ? 24.517 3.638 -8.571 1.00 60.62 91 ASP A C 1
ATOM 709 O O . ASP A 1 91 ? 24.373 2.574 -9.174 1.00 60.62 91 ASP A O 1
ATOM 713 N N . GLN A 1 92 ? 23.470 4.446 -8.377 1.00 64.00 92 GLN A N 1
ATOM 714 C CA . GLN A 1 92 ? 22.140 4.131 -8.916 1.00 64.00 92 GLN A CA 1
ATOM 715 C C . GLN A 1 92 ? 21.940 4.705 -10.331 1.00 64.00 92 GLN A C 1
ATOM 717 O O . GLN A 1 92 ? 22.270 5.874 -10.557 1.00 64.00 92 GLN A O 1
ATOM 722 N N . PRO A 1 93 ? 21.390 3.927 -11.289 1.00 68.19 93 PRO A N 1
ATOM 723 C CA . PRO A 1 93 ? 21.140 4.404 -12.647 1.00 68.19 93 PRO A CA 1
ATOM 724 C C . PRO A 1 93 ? 20.127 5.553 -12.641 1.00 68.19 93 PRO A C 1
ATOM 726 O O . PRO A 1 93 ? 19.314 5.673 -11.726 1.00 68.19 93 PRO A O 1
ATOM 729 N N . LYS A 1 94 ? 20.161 6.400 -13.675 1.00 75.81 94 LYS A N 1
ATOM 730 C CA . LYS A 1 94 ? 19.186 7.485 -13.854 1.00 75.81 94 LYS A CA 1
ATOM 731 C C . LYS A 1 94 ? 17.767 6.907 -13.832 1.00 75.81 94 LYS A C 1
ATOM 733 O O . LYS A 1 94 ? 17.476 5.972 -14.577 1.00 75.81 94 LYS A O 1
ATOM 738 N N . GLN A 1 95 ? 16.894 7.485 -13.007 1.00 82.94 95 GLN A N 1
ATOM 739 C CA . GLN A 1 95 ? 15.503 7.054 -12.898 1.00 82.94 95 GLN A CA 1
ATOM 740 C C . GLN A 1 95 ? 14.555 8.157 -13.357 1.00 82.94 95 GLN A C 1
ATOM 742 O O . GLN A 1 95 ? 14.813 9.350 -13.186 1.00 82.94 95 GLN A O 1
ATOM 747 N N . TYR A 1 96 ? 13.430 7.746 -13.918 1.00 84.94 96 TYR A N 1
ATOM 748 C CA . TYR A 1 96 ? 12.325 8.617 -14.277 1.00 84.94 96 TYR A CA 1
ATOM 749 C C . TYR A 1 96 ? 11.113 8.245 -13.437 1.00 84.94 96 TYR A C 1
ATOM 751 O O . TYR A 1 96 ? 10.795 7.066 -13.297 1.00 84.94 96 TYR A O 1
ATOM 759 N N . LYS A 1 97 ? 10.433 9.243 -12.884 1.00 88.44 97 LYS A N 1
ATOM 760 C CA . LYS A 1 97 ? 9.249 9.055 -12.052 1.00 88.44 97 LYS A CA 1
ATOM 761 C C . LYS A 1 97 ? 8.040 9.685 -12.731 1.00 88.44 97 LYS A C 1
ATOM 763 O O . LYS A 1 97 ? 8.054 10.872 -13.044 1.00 88.44 97 LYS A O 1
ATOM 768 N N . ILE A 1 98 ? 6.982 8.903 -12.913 1.00 86.81 98 ILE A N 1
ATOM 769 C CA . ILE A 1 98 ? 5.665 9.405 -13.319 1.00 86.81 98 ILE A CA 1
ATOM 770 C C . ILE A 1 98 ? 4.693 9.154 -12.173 1.00 86.81 98 ILE A C 1
ATOM 772 O O . ILE A 1 98 ? 4.552 8.024 -11.706 1.00 86.81 98 ILE A O 1
ATOM 776 N N . LEU A 1 99 ? 4.032 10.214 -11.715 1.00 87.31 99 LEU A N 1
ATOM 777 C CA . LEU A 1 99 ? 3.028 10.151 -10.661 1.00 87.31 99 LEU A CA 1
ATOM 778 C C . LEU A 1 99 ? 1.639 10.240 -11.295 1.00 87.31 99 LEU A C 1
ATOM 780 O O . LEU A 1 99 ? 1.317 11.212 -11.973 1.00 87.31 99 LEU A O 1
ATOM 784 N N . VAL A 1 100 ? 0.821 9.214 -11.073 1.00 85.75 100 VAL A N 1
ATOM 785 C CA . VAL A 1 100 ? -0.589 9.195 -11.466 1.00 85.75 100 VAL A CA 1
ATOM 786 C C . VAL A 1 100 ? -1.434 9.319 -10.207 1.00 85.75 100 VAL A C 1
ATOM 788 O O . VAL A 1 100 ? -1.536 8.381 -9.413 1.00 85.75 100 VAL A O 1
ATOM 791 N N . GLU A 1 101 ? -2.019 10.499 -10.015 1.00 82.75 101 GLU A N 1
ATOM 792 C CA . GLU A 1 101 ? -2.901 10.783 -8.884 1.00 82.75 101 GLU A CA 1
ATOM 793 C C . GLU A 1 101 ? -4.265 10.137 -9.109 1.00 82.75 101 GLU A C 1
ATOM 795 O O . GLU A 1 101 ? -4.867 10.251 -10.180 1.00 82.75 101 GLU A O 1
ATOM 800 N N . ASN A 1 102 ? -4.773 9.445 -8.092 1.00 79.12 102 ASN A N 1
ATOM 801 C CA . ASN A 1 102 ? -6.124 8.910 -8.132 1.00 79.12 102 ASN A CA 1
ATOM 802 C C . ASN A 1 102 ? -6.773 8.977 -6.750 1.00 79.12 102 ASN A C 1
ATOM 804 O O . ASN A 1 102 ? -6.416 8.232 -5.838 1.00 79.12 102 ASN A O 1
ATOM 808 N N . GLU A 1 103 ? -7.799 9.818 -6.625 1.00 71.38 103 GLU A N 1
ATOM 809 C CA . GLU A 1 103 ? -8.514 10.047 -5.365 1.00 71.38 103 GLU A CA 1
ATOM 810 C C . GLU A 1 103 ? -9.168 8.778 -4.791 1.00 71.38 103 GLU A C 1
ATOM 812 O O . GLU A 1 103 ? -9.332 8.651 -3.579 1.00 71.38 103 GLU A O 1
ATOM 817 N N . LYS A 1 104 ? -9.547 7.816 -5.644 1.00 73.69 104 LYS A N 1
ATOM 818 C CA . LYS A 1 104 ? -10.250 6.591 -5.226 1.00 73.69 104 LYS A CA 1
ATOM 819 C C . LYS A 1 104 ? -9.321 5.396 -5.055 1.00 73.69 104 LYS A C 1
ATOM 821 O O . LYS A 1 104 ? -9.608 4.515 -4.238 1.00 73.69 104 LYS A O 1
ATOM 826 N N . LEU A 1 105 ? -8.247 5.319 -5.835 1.00 70.69 105 LEU A N 1
ATOM 827 C CA . LEU A 1 105 ? -7.351 4.160 -5.879 1.00 70.69 105 LEU A CA 1
ATOM 828 C C . LEU A 1 105 ? -6.039 4.374 -5.111 1.00 70.69 105 LEU A C 1
ATOM 830 O O . LEU A 1 105 ? -5.385 3.385 -4.800 1.00 70.69 105 LEU A O 1
ATOM 834 N N . GLY A 1 106 ? -5.729 5.605 -4.696 1.00 77.25 106 GLY A N 1
ATOM 835 C CA . GLY A 1 106 ? -4.409 5.966 -4.178 1.00 77.25 106 GLY A CA 1
ATOM 836 C C . GLY A 1 106 ? -3.471 6.350 -5.321 1.00 77.25 106 GLY A C 1
ATOM 837 O O . GLY A 1 106 ? -3.743 6.044 -6.486 1.00 77.25 106 GLY A O 1
ATOM 838 N N . ASN A 1 107 ? -2.379 7.047 -5.008 1.00 85.38 107 ASN A N 1
ATOM 839 C CA . ASN A 1 107 ? -1.440 7.453 -6.046 1.00 85.38 107 ASN A CA 1
ATOM 840 C C . ASN A 1 107 ? -0.685 6.228 -6.556 1.00 85.38 107 ASN A C 1
ATOM 842 O O . ASN A 1 107 ? -0.321 5.334 -5.790 1.00 85.38 107 ASN A O 1
ATOM 846 N N . THR A 1 108 ? -0.443 6.188 -7.859 1.00 86.81 108 THR A N 1
ATOM 847 C CA . THR A 1 108 ? 0.424 5.181 -8.469 1.00 86.81 108 THR A CA 1
ATOM 848 C C . THR A 1 108 ? 1.685 5.866 -8.963 1.00 86.81 108 THR A C 1
ATOM 850 O O . THR A 1 108 ? 1.620 6.829 -9.727 1.00 86.81 108 THR A O 1
ATOM 853 N N . ILE A 1 109 ? 2.834 5.384 -8.505 1.00 89.00 109 ILE A N 1
ATOM 854 C CA . ILE A 1 109 ? 4.145 5.914 -8.856 1.00 89.00 109 ILE A CA 1
ATOM 855 C C . ILE A 1 109 ? 4.828 4.899 -9.764 1.00 89.00 109 ILE A C 1
ATOM 857 O O . ILE A 1 109 ? 5.115 3.776 -9.350 1.00 89.00 109 ILE A O 1
ATOM 861 N N . PHE A 1 110 ? 5.102 5.310 -10.996 1.00 89.88 110 PHE A N 1
ATOM 862 C CA . PHE A 1 110 ? 5.859 4.528 -11.962 1.00 89.88 110 PHE A CA 1
ATOM 863 C C . PHE A 1 110 ? 7.314 4.983 -11.957 1.00 89.88 110 PHE A C 1
ATOM 865 O O . PHE A 1 110 ? 7.597 6.142 -12.270 1.00 89.88 110 PHE A O 1
ATOM 872 N N . TYR A 1 111 ? 8.224 4.074 -11.620 1.00 90.06 111 TYR A N 1
ATOM 873 C CA . TYR A 1 111 ? 9.662 4.279 -11.744 1.00 90.06 111 TYR A CA 1
ATOM 874 C C . TYR A 1 111 ? 10.176 3.577 -12.988 1.00 90.06 111 TYR A C 1
ATOM 876 O O . TYR A 1 111 ? 10.006 2.369 -13.132 1.00 90.06 111 TYR A O 1
ATOM 884 N N . PHE A 1 112 ? 10.842 4.325 -13.856 1.00 89.31 112 PHE A N 1
ATOM 885 C CA . PHE A 1 112 ? 11.519 3.796 -15.028 1.00 89.31 112 PHE A CA 1
ATOM 886 C C . PHE A 1 112 ? 13.022 3.926 -14.852 1.00 89.31 112 PHE A C 1
ATOM 888 O O . PHE A 1 112 ? 13.508 4.978 -14.436 1.00 89.31 112 PHE A O 1
ATOM 895 N N . PHE A 1 113 ? 13.761 2.881 -15.194 1.00 87.06 113 PHE A N 1
ATOM 896 C CA . PHE A 1 113 ? 15.219 2.908 -15.209 1.00 87.06 113 PHE A CA 1
ATOM 897 C C . PHE A 1 113 ? 15.751 2.105 -16.391 1.00 87.06 113 PHE A C 1
ATOM 899 O O . PHE A 1 113 ? 15.120 1.152 -16.852 1.00 87.06 113 PHE A O 1
ATOM 906 N N . GLU A 1 114 ? 16.914 2.508 -16.885 1.00 86.38 114 GLU A N 1
ATOM 907 C CA . GLU A 1 114 ? 17.568 1.853 -18.015 1.00 86.38 114 GLU A CA 1
ATOM 908 C C . GLU A 1 114 ? 18.426 0.677 -17.523 1.00 86.38 114 GLU A C 1
ATOM 910 O O . GLU A 1 114 ? 19.105 0.771 -16.497 1.00 86.38 114 GLU A O 1
ATOM 915 N N . THR A 1 115 ? 18.376 -0.453 -18.229 1.00 86.06 115 THR A N 1
ATOM 916 C CA . THR A 1 115 ? 19.133 -1.668 -17.891 1.00 86.06 115 THR A CA 1
ATOM 917 C C . THR A 1 115 ? 19.440 -2.512 -19.135 1.00 86.06 115 THR A C 1
ATOM 919 O O . THR A 1 115 ? 18.932 -2.243 -20.226 1.00 86.06 115 THR A O 1
ATOM 922 N N . SER A 1 116 ? 20.297 -3.524 -18.986 1.00 87.50 116 SER A N 1
ATOM 923 C CA . SER A 1 116 ? 20.589 -4.506 -20.034 1.00 87.50 116 SER A CA 1
ATOM 924 C C . SER A 1 116 ? 19.476 -5.564 -20.114 1.00 87.50 116 SER A C 1
ATOM 926 O O . SER A 1 116 ? 18.712 -5.740 -19.164 1.00 87.50 116 SER A O 1
ATOM 928 N N . TRP A 1 117 ? 19.371 -6.296 -21.232 1.00 86.62 117 TRP A N 1
ATOM 929 C CA . TRP A 1 117 ? 18.396 -7.393 -21.354 1.00 86.62 117 TRP A CA 1
ATOM 930 C C . TRP A 1 117 ? 18.586 -8.449 -20.257 1.00 86.62 117 TRP A C 1
ATOM 932 O O . TRP A 1 117 ? 17.617 -8.847 -19.612 1.00 86.62 117 TRP A O 1
ATOM 942 N N . ASP A 1 118 ? 19.828 -8.870 -20.015 1.00 88.19 118 ASP A N 1
ATOM 943 C CA . ASP A 1 118 ? 20.141 -9.935 -19.060 1.00 88.19 118 ASP A CA 1
ATOM 944 C C . ASP A 1 118 ? 19.829 -9.516 -17.617 1.00 88.19 118 ASP A C 1
ATOM 946 O O . ASP A 1 118 ? 19.191 -10.269 -16.873 1.00 88.19 118 ASP A O 1
ATOM 950 N N . ASP A 1 119 ? 20.202 -8.290 -17.238 1.00 87.56 119 ASP A N 1
ATOM 951 C CA . ASP A 1 119 ? 19.935 -7.752 -15.902 1.00 87.56 119 ASP A CA 1
ATOM 952 C C . ASP A 1 119 ? 18.444 -7.467 -15.701 1.00 87.56 119 ASP A C 1
ATOM 954 O O . ASP A 1 119 ? 17.873 -7.836 -14.673 1.00 87.56 119 ASP A O 1
ATOM 958 N N . GLY A 1 120 ? 17.781 -6.874 -16.698 1.00 86.62 120 GLY A N 1
ATOM 959 C CA . GLY A 1 120 ? 16.340 -6.635 -16.684 1.00 86.62 120 GLY A CA 1
ATOM 960 C C . GLY A 1 120 ? 15.551 -7.936 -16.556 1.00 86.62 120 GLY A C 1
ATOM 961 O O . GLY A 1 120 ? 14.654 -8.042 -15.720 1.00 86.62 120 GLY A O 1
ATOM 962 N N . MET A 1 121 ? 15.928 -8.967 -17.312 1.00 89.56 121 MET A N 1
ATOM 963 C CA . MET A 1 121 ? 15.312 -10.290 -17.231 1.00 89.56 121 MET A CA 1
ATOM 964 C C . MET A 1 121 ? 15.560 -10.947 -15.867 1.00 89.56 121 MET A C 1
ATOM 966 O O . MET A 1 121 ? 14.658 -11.566 -15.297 1.00 89.56 121 MET A O 1
ATOM 970 N N . ALA A 1 122 ? 16.758 -10.791 -15.295 1.00 88.56 122 ALA A N 1
ATOM 971 C CA . ALA A 1 122 ? 17.044 -11.254 -13.941 1.00 88.56 122 ALA A CA 1
ATOM 972 C C . ALA A 1 122 ? 16.182 -10.531 -12.892 1.00 88.56 122 ALA A C 1
ATOM 974 O O . ALA A 1 122 ? 15.693 -11.170 -11.958 1.00 88.56 122 ALA A O 1
ATOM 975 N N . LEU A 1 123 ? 15.956 -9.223 -13.043 1.00 88.94 123 LEU A N 1
ATOM 976 C CA . LEU A 1 123 ? 15.087 -8.438 -12.164 1.00 88.94 123 LEU A CA 1
ATOM 977 C C . LEU A 1 123 ? 13.613 -8.840 -12.298 1.00 88.94 123 LEU A C 1
ATOM 979 O O . LEU A 1 123 ? 12.929 -8.931 -11.277 1.00 88.94 123 LEU A O 1
ATOM 983 N N . LEU A 1 124 ? 13.145 -9.138 -13.516 1.00 90.31 124 LEU A N 1
ATOM 984 C CA . LEU A 1 124 ? 11.786 -9.629 -13.778 1.00 90.31 124 LEU A CA 1
ATOM 985 C C . LEU A 1 124 ? 11.567 -10.991 -13.112 1.00 90.31 124 LEU A C 1
ATOM 987 O O . LEU A 1 124 ? 10.612 -11.175 -12.363 1.00 90.31 124 LEU A O 1
ATOM 991 N N . LYS A 1 125 ? 12.520 -11.919 -13.279 1.00 89.88 125 LYS A N 1
ATOM 992 C CA . LYS A 1 125 ? 12.512 -13.239 -12.620 1.00 89.88 125 LYS A CA 1
ATOM 993 C C . LYS A 1 125 ? 12.508 -13.153 -11.093 1.00 89.88 125 LYS A C 1
ATOM 995 O O . LYS A 1 125 ? 11.959 -14.031 -10.436 1.00 89.88 125 LYS A O 1
ATOM 1000 N N . ARG A 1 126 ? 13.136 -12.118 -10.524 1.00 90.62 126 ARG A N 1
ATOM 1001 C CA . ARG A 1 126 ? 13.181 -11.866 -9.073 1.00 90.62 126 ARG A CA 1
ATOM 1002 C C . ARG A 1 126 ? 11.930 -11.157 -8.542 1.00 90.62 126 ARG A C 1
ATOM 1004 O O . ARG A 1 126 ? 11.785 -11.061 -7.329 1.00 90.62 126 ARG A O 1
ATOM 1011 N N . GLY A 1 127 ? 11.046 -10.674 -9.418 1.00 86.88 127 GLY A N 1
ATOM 1012 C CA . GLY A 1 127 ? 9.870 -9.886 -9.040 1.00 86.88 127 GLY A CA 1
ATOM 1013 C C . GLY A 1 127 ? 10.195 -8.454 -8.603 1.00 86.88 127 GLY A C 1
ATOM 1014 O O . GLY A 1 127 ? 9.360 -7.800 -7.984 1.00 86.88 127 GLY A O 1
ATOM 1015 N N . ASN A 1 128 ? 11.398 -7.954 -8.908 1.00 87.94 128 ASN A N 1
ATOM 1016 C CA . ASN A 1 128 ? 11.814 -6.591 -8.555 1.00 87.94 128 ASN A CA 1
ATOM 1017 C C . ASN A 1 128 ? 11.220 -5.539 -9.507 1.00 87.94 128 ASN A C 1
ATOM 1019 O O . ASN A 1 128 ? 11.089 -4.369 -9.140 1.00 87.94 128 ASN A O 1
ATOM 1023 N N . ILE A 1 129 ? 10.870 -5.960 -10.724 1.00 90.75 129 ILE A N 1
ATOM 1024 C CA . ILE A 1 129 ? 10.154 -5.167 -11.723 1.00 90.75 129 ILE A CA 1
ATOM 1025 C C . ILE A 1 129 ? 8.895 -5.902 -12.161 1.00 90.75 129 ILE A C 1
ATOM 1027 O O . ILE A 1 129 ? 8.860 -7.131 -12.159 1.00 90.75 129 ILE A O 1
ATOM 1031 N N . SER A 1 130 ? 7.875 -5.141 -12.550 1.00 87.44 130 SER A N 1
ATOM 1032 C CA . SER A 1 130 ? 6.617 -5.699 -13.061 1.00 87.44 130 SER A CA 1
ATOM 1033 C C . SER A 1 130 ? 6.602 -5.804 -14.582 1.00 87.44 130 SER A C 1
ATOM 1035 O O . SER A 1 130 ? 5.865 -6.614 -15.133 1.00 87.44 130 SER A O 1
ATOM 1037 N N . ILE A 1 131 ? 7.354 -4.933 -15.260 1.00 90.94 131 ILE A N 1
ATOM 1038 C CA . ILE A 1 131 ? 7.327 -4.798 -16.716 1.00 90.94 131 ILE A CA 1
ATOM 1039 C C . ILE A 1 131 ? 8.736 -4.499 -17.202 1.00 90.94 131 ILE A C 1
ATOM 1041 O O . ILE A 1 131 ? 9.446 -3.663 -16.635 1.00 90.94 131 ILE A O 1
ATOM 1045 N N . LEU A 1 132 ? 9.104 -5.155 -18.290 1.00 90.00 132 LE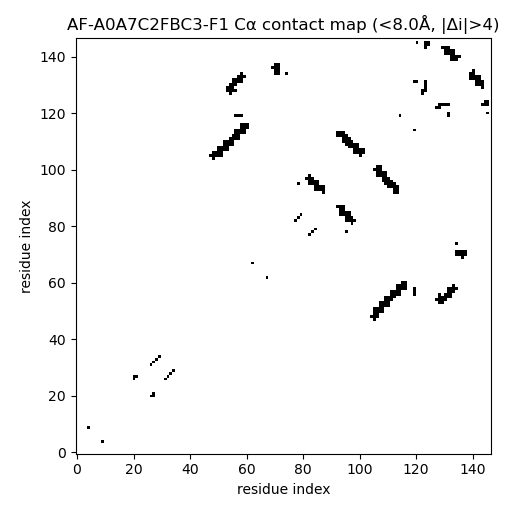U A N 1
ATOM 1046 C CA . LEU A 1 132 ? 10.304 -4.874 -19.046 1.00 90.00 132 LEU A CA 1
ATOM 1047 C C . LEU A 1 132 ? 9.899 -4.406 -20.450 1.00 90.00 132 LEU A C 1
ATOM 1049 O O . LEU A 1 132 ? 9.082 -5.033 -21.125 1.00 90.00 132 LEU A O 1
ATOM 1053 N N . ILE A 1 133 ? 10.433 -3.258 -20.854 1.00 88.88 133 ILE A N 1
ATOM 1054 C CA . ILE A 1 133 ? 10.118 -2.583 -22.111 1.00 88.88 133 ILE A CA 1
ATOM 1055 C C . ILE A 1 133 ? 11.320 -2.712 -23.040 1.00 88.88 133 ILE A C 1
ATOM 1057 O O . ILE A 1 133 ? 12.418 -2.269 -22.699 1.00 88.88 133 ILE A O 1
ATOM 1061 N N . ASN A 1 134 ? 11.093 -3.290 -24.218 1.00 86.62 134 ASN A N 1
ATOM 1062 C CA . ASN A 1 134 ? 12.064 -3.326 -25.304 1.00 86.62 134 ASN A CA 1
ATOM 1063 C C . ASN A 1 134 ? 11.570 -2.485 -26.481 1.00 86.62 134 ASN A C 1
ATOM 1065 O O . ASN A 1 134 ? 10.413 -2.590 -26.880 1.00 86.62 134 ASN A O 1
ATOM 1069 N N . GLU A 1 135 ? 12.445 -1.685 -27.068 1.00 81.69 135 GLU A N 1
ATOM 1070 C CA . GLU A 1 135 ? 12.135 -0.848 -28.222 1.00 81.69 135 GLU A CA 1
ATOM 1071 C C . GLU A 1 135 ? 12.948 -1.366 -29.414 1.00 81.69 135 GLU A C 1
ATOM 1073 O O . GLU A 1 135 ? 14.171 -1.246 -29.454 1.00 81.69 135 GLU A O 1
ATOM 1078 N N . ILE A 1 136 ? 12.268 -2.001 -30.374 1.00 78.94 136 ILE A N 1
ATOM 1079 C CA . ILE A 1 136 ? 12.895 -2.574 -31.572 1.00 78.94 136 ILE A CA 1
ATOM 1080 C C . ILE A 1 136 ? 12.259 -1.915 -32.798 1.00 78.94 136 ILE A C 1
ATOM 1082 O O . ILE A 1 136 ? 11.120 -2.211 -33.168 1.00 78.94 136 ILE A O 1
ATOM 1086 N N . GLY A 1 137 ? 13.003 -1.031 -33.467 1.00 74.75 137 GLY A N 1
ATOM 1087 C CA . GLY A 1 137 ? 12.527 -0.345 -34.672 1.00 74.75 137 GLY A CA 1
ATOM 1088 C C . GLY A 1 137 ? 11.523 0.765 -34.356 1.00 74.75 137 GLY A C 1
ATOM 1089 O O . GLY A 1 137 ? 11.920 1.786 -33.823 1.00 74.75 137 GLY A O 1
ATOM 1090 N N . ASP A 1 138 ? 10.248 0.596 -34.710 1.00 74.56 138 ASP A N 1
ATOM 1091 C CA . ASP A 1 138 ? 9.139 1.525 -34.382 1.00 74.56 138 ASP A CA 1
ATOM 1092 C C . ASP A 1 138 ? 8.089 0.839 -33.486 1.00 74.56 138 ASP A C 1
ATOM 1094 O O . ASP A 1 138 ? 6.926 1.234 -33.399 1.00 74.56 138 ASP A O 1
ATOM 1098 N N . HIS A 1 139 ? 8.475 -0.280 -32.871 1.00 77.06 139 HIS A N 1
ATOM 1099 C CA . HIS A 1 139 ? 7.595 -1.105 -32.060 1.00 77.06 139 HIS A CA 1
ATOM 1100 C C . HIS A 1 139 ? 8.142 -1.232 -30.646 1.00 77.06 139 HIS A C 1
ATOM 1102 O O . HIS A 1 139 ? 9.331 -1.481 -30.433 1.00 77.06 139 HIS A O 1
ATOM 1108 N N . ILE A 1 140 ? 7.231 -1.077 -29.688 1.00 83.38 140 ILE A N 1
ATOM 1109 C CA . IL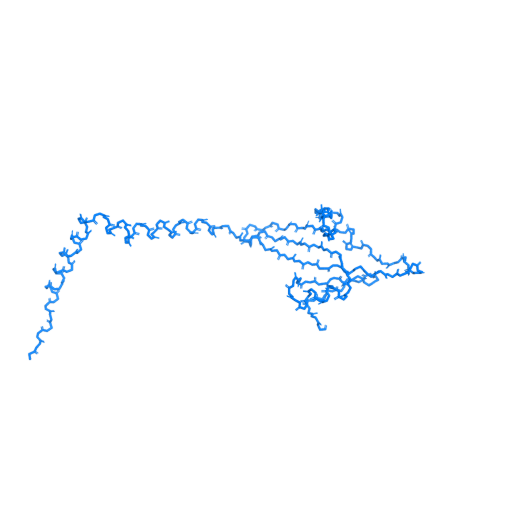E A 1 140 ? 7.496 -1.246 -28.266 1.00 83.38 140 ILE A CA 1
ATOM 1110 C C . ILE A 1 140 ? 6.944 -2.610 -27.859 1.00 83.38 140 ILE A C 1
ATOM 1112 O O . ILE A 1 140 ? 5.750 -2.878 -27.998 1.00 83.38 140 ILE A O 1
ATOM 1116 N N . TYR A 1 141 ? 7.825 -3.467 -27.362 1.00 86.12 141 TYR A N 1
ATOM 1117 C CA . TYR A 1 141 ? 7.502 -4.784 -26.839 1.00 86.12 141 TYR A CA 1
ATOM 1118 C C . TYR A 1 141 ? 7.465 -4.728 -25.315 1.00 86.12 141 TYR A C 1
ATOM 1120 O O . TYR A 1 141 ? 8.388 -4.224 -24.672 1.00 86.12 141 TYR A O 1
ATOM 1128 N N . TYR A 1 142 ? 6.389 -5.261 -24.746 1.00 89.44 142 TYR A N 1
ATOM 1129 C CA . TYR A 1 142 ? 6.180 -5.340 -23.306 1.00 89.44 142 TYR A CA 1
ATOM 1130 C C . TYR A 1 142 ? 6.318 -6.791 -22.862 1.00 89.44 142 TYR A C 1
ATOM 1132 O O . TYR A 1 142 ? 5.580 -7.656 -23.334 1.00 89.44 142 TYR A O 1
ATOM 1140 N N . HIS A 1 143 ? 7.240 -7.045 -21.940 1.00 88.56 143 HIS A N 1
ATOM 1141 C CA . HIS A 1 143 ? 7.412 -8.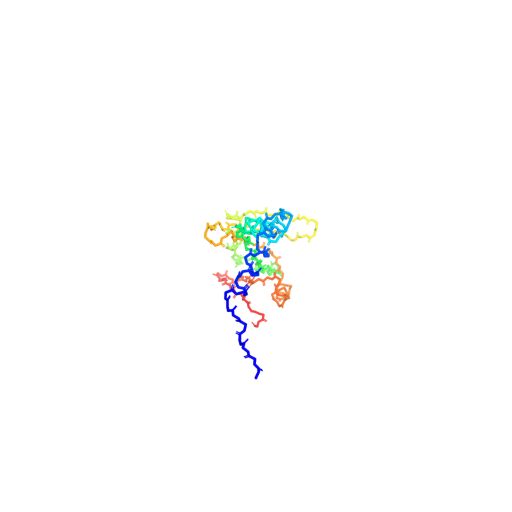344 -21.308 1.00 88.56 143 HIS A CA 1
ATOM 1142 C C . HIS A 1 143 ? 6.977 -8.247 -19.846 1.00 88.56 143 HIS A C 1
ATOM 1144 O O . HIS A 1 143 ? 7.548 -7.484 -19.064 1.00 88.56 143 HIS A O 1
ATOM 1150 N N . PHE A 1 144 ? 5.950 -9.017 -19.498 1.00 87.00 144 PHE A N 1
ATOM 1151 C CA . PHE A 1 144 ? 5.433 -9.157 -18.131 1.00 87.00 144 PHE A CA 1
ATOM 1152 C C . PHE A 1 144 ? 5.956 -10.430 -17.457 1.00 87.00 144 PHE A C 1
ATOM 1154 O O . PHE A 1 144 ? 5.992 -10.526 -16.232 1.00 87.00 144 PHE A O 1
ATOM 1161 N N . ASP A 1 145 ? 6.416 -11.377 -18.276 1.00 83.56 145 ASP A N 1
ATOM 1162 C CA . ASP A 1 145 ? 6.758 -12.725 -17.867 1.00 83.56 145 ASP A CA 1
ATOM 1163 C C . ASP A 1 145 ? 8.196 -13.026 -18.304 1.00 83.56 145 ASP A C 1
ATOM 1165 O O . ASP A 1 145 ? 8.636 -12.556 -19.357 1.00 83.56 145 ASP A O 1
ATOM 1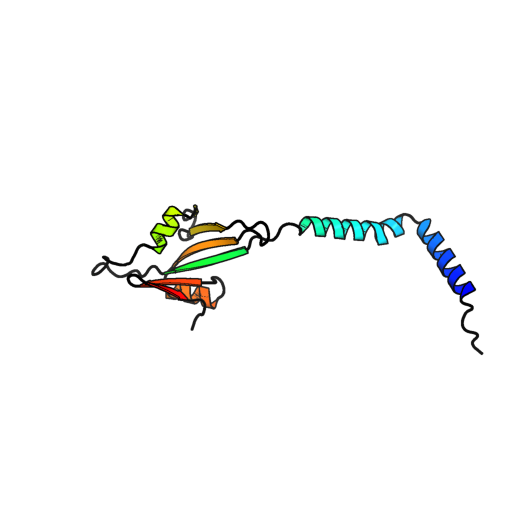169 N N . PRO A 1 146 ? 8.937 -13.840 -17.542 1.00 74.69 146 PRO A N 1
ATOM 1170 C CA . PRO A 1 146 ? 10.306 -14.206 -17.881 1.00 74.69 146 PRO A CA 1
ATOM 1171 C C . PRO A 1 146 ? 10.444 -15.337 -18.921 1.00 74.69 146 PRO A C 1
ATOM 1173 O O . PRO A 1 146 ? 11.540 -15.897 -19.043 1.00 74.69 146 PRO A O 1
ATOM 1176 N N . ASN A 1 147 ? 9.350 -15.701 -19.601 1.00 67.19 147 ASN A N 1
ATOM 1177 C CA . ASN A 1 147 ? 9.270 -16.813 -20.556 1.00 67.19 147 ASN A CA 1
ATOM 1178 C C . ASN A 1 147 ? 9.470 -16.367 -22.005 1.00 67.19 147 ASN A C 1
ATOM 1180 O O . ASN A 1 147 ? 9.028 -15.250 -22.352 1.00 67.19 147 ASN A O 1
#

Mean predicted aligned error: 12.28 Å

pLDDT: mean 81.11, std 12.86, range [45.66, 97.56]

Solvent-accessible surface area (backbone atoms only — not comparable to full-atom values): 8601 Å² total; per-residue (Å²): 142,78,80,72,73,59,63,69,59,55,51,50,50,54,53,52,51,53,54,51,48,68,71,37,62,65,56,49,38,66,71,48,51,45,54,51,50,50,52,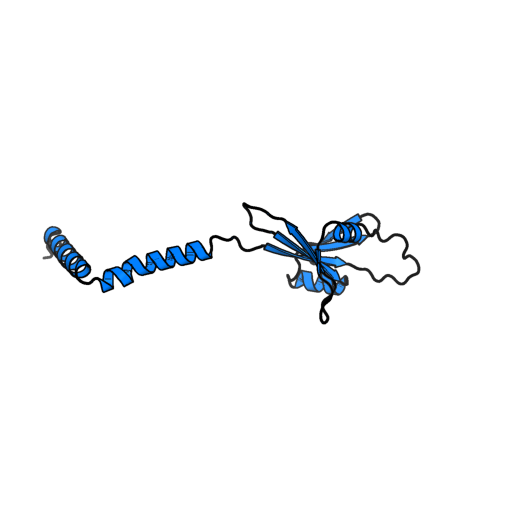50,52,51,49,62,70,60,66,64,62,70,67,44,79,43,38,34,35,34,47,55,82,87,65,76,84,83,74,78,82,57,70,62,57,60,68,58,53,50,41,74,72,70,31,52,75,46,77,58,58,94,94,42,70,52,32,34,39,37,81,47,84,35,98,87,77,26,38,37,39,38,39,36,34,69,36,43,67,69,58,40,46,51,33,42,68,69,63,70,27,64,39,38,39,40,70,60,54,95,42,79,45,80,40,75,61,83,121

Radius of gyration: 30.72 Å; Cα contacts (8 Å, |Δi|>4): 182; chains: 1; bounding box: 63×49×78 Å

Sequence (147 aa):
MNRILKSGQLIQLILAHARELMREPGVLFWGIIFPILMALGLGVAFTKKADTIINIAIIQEIKNEINASRNSQLVKNLLDKNAETIPAHNDQPKQYKILVENEKLGNTIFYFFETSWDDGMALLKRGNISILINEIGDHIYYHFDPN

Foldseek 3Di:
DDDDPPVVVVVVVVVVVVVVCVVVVVCCCVVPVVVVVVVVVVVVVPPADDAAEAEEEEEDPPDDPPPPPFQDCPVVVCQVVAWDWDDDDDPRFIKTWHWDDDPVRHIYIYIYGYDHPVVNLVCLVVVVHQWYWYGDGPDIDIDRDSD

Nearest PDB structures (foldseek):
  5ymx-assembly2_B  TM=4.045E-01  e=6.720E-02  Myxococcus xanthus DK 1622
  4e7x-assembly1_A  TM=2.769E-01  e=4.393E-01  Schizosaccharomyces pombe 972h-
  3upq-assembly1_A  TM=2.879E-01  e=6.073E-01  Homo sapiens
  4k4g-assembly2_E  TM=3.204E-01  e=1.321E+00  Homo sapiens
  8uu8-assembly1_v  TM=2.435E-01  e=3.064E+00  Listeria monocytogenes EGD-e

Secondary structure (DSSP, 8-state):
------HHHHHHHHHHHHHHHHH-HHHHIIIIIHHHHHHHHHHHHT-SPPPEEEEEEEE-----TTSTT----HHHHHHHHHSEEE---TTPPPEEEEEE--TTT--EEEEEEEE-HHHHHHHHHTTS-SEEEEEETTEEEEE-S--